Protein AF-A0A961Y220-F1 (afdb_monomer_lite)

Foldseek 3Di:
DA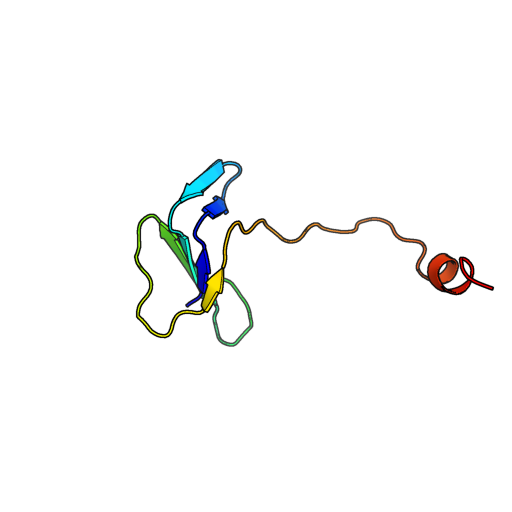WECWEQDPNDIAGTWDWDADPVRDTPDIDGPDDDPPPHHYHYYYYDDDDDPDDDVVVVVVPPD

Structure (mmCIF, N/CA/C/O backbone):
data_AF-A0A961Y220-F1
#
_entry.id   AF-A0A961Y220-F1
#
loop_
_atom_site.group_PDB
_atom_site.id
_atom_site.type_symbol
_atom_site.label_atom_id
_atom_site.label_alt_id
_atom_site.label_comp_id
_atom_site.label_asym_id
_atom_site.label_entity_id
_atom_site.label_seq_id
_atom_site.pdbx_PDB_ins_code
_atom_site.Cartn_x
_atom_site.Cartn_y
_atom_site.Cartn_z
_atom_site.occupancy
_atom_site.B_iso_or_equiv
_atom_site.auth_seq_id
_atom_site.auth_comp_id
_atom_site.auth_asym_id
_atom_site.auth_atom_id
_atom_site.pdbx_PDB_model_num
ATOM 1 N N . MET A 1 1 ? 3.755 0.239 13.704 1.00 87.75 1 MET A N 1
ATOM 2 C CA . MET A 1 1 ? 2.383 0.739 13.553 1.00 87.75 1 MET A CA 1
ATOM 3 C C . MET A 1 1 ? 2.338 2.073 12.819 1.00 87.75 1 MET A C 1
ATOM 5 O O . MET A 1 1 ? 3.025 3.019 13.198 1.00 87.75 1 MET A O 1
ATOM 9 N N . ILE A 1 2 ? 1.530 2.133 11.766 1.00 94.12 2 ILE A N 1
ATOM 10 C CA . ILE A 1 2 ? 1.160 3.334 11.013 1.00 94.12 2 ILE A CA 1
ATOM 11 C C . ILE A 1 2 ? -0.335 3.553 11.243 1.00 94.12 2 ILE A C 1
ATOM 13 O O . ILE A 1 2 ? -1.109 2.609 11.114 1.00 94.12 2 ILE A O 1
ATOM 17 N N . ARG A 1 3 ? -0.749 4.780 11.558 1.00 94.94 3 ARG A N 1
ATOM 18 C CA . ARG A 1 3 ? -2.159 5.181 11.571 1.00 94.94 3 ARG A CA 1
ATOM 19 C C . ARG A 1 3 ? -2.472 5.956 10.304 1.00 94.94 3 ARG A C 1
ATOM 21 O O . ARG A 1 3 ? -1.773 6.910 9.980 1.00 94.94 3 ARG A O 1
ATOM 28 N N . CYS A 1 4 ? -3.556 5.615 9.635 1.00 95.38 4 CYS A N 1
ATOM 29 C CA . CYS A 1 4 ? -4.115 6.370 8.528 1.00 95.38 4 CYS A CA 1
ATOM 30 C C . CYS A 1 4 ? -5.458 6.946 8.975 1.00 95.38 4 CYS A C 1
ATOM 32 O O . CYS A 1 4 ? -6.324 6.199 9.418 1.00 95.38 4 CYS A O 1
ATOM 34 N N . GLN A 1 5 ? -5.660 8.257 8.830 1.00 95.50 5 GLN A N 1
ATOM 35 C CA . GLN A 1 5 ? -6.991 8.848 9.025 1.00 95.50 5 GLN A CA 1
ATOM 36 C C . GLN A 1 5 ? -8.013 8.225 8.069 1.00 95.50 5 GLN A C 1
ATOM 38 O O . GLN A 1 5 ? -9.168 8.049 8.436 1.00 95.50 5 GLN A O 1
ATOM 43 N N . LYS A 1 6 ? -7.569 7.882 6.853 1.00 96.44 6 LYS A N 1
ATOM 44 C CA . LYS A 1 6 ? -8.358 7.180 5.843 1.00 96.44 6 LYS A CA 1
ATOM 45 C C . LYS A 1 6 ? -7.460 6.271 5.010 1.00 96.44 6 LYS A C 1
ATOM 47 O O . LYS A 1 6 ? -6.364 6.693 4.641 1.00 96.44 6 LYS A O 1
ATOM 52 N N . ALA A 1 7 ? -7.901 5.067 4.663 1.00 97.31 7 ALA A N 1
ATOM 53 C CA . ALA A 1 7 ? -7.161 4.192 3.754 1.00 97.31 7 ALA A CA 1
ATOM 54 C C . ALA A 1 7 ? -8.072 3.470 2.755 1.00 97.31 7 ALA A C 1
ATOM 56 O O . ALA A 1 7 ? -9.168 3.049 3.106 1.00 97.31 7 ALA A O 1
ATOM 57 N N . LEU A 1 8 ? -7.612 3.310 1.510 1.00 98.00 8 LEU A N 1
ATOM 58 C CA . LEU A 1 8 ? -8.278 2.461 0.518 1.00 98.00 8 LEU A CA 1
ATOM 59 C C . LEU A 1 8 ? -7.878 0.994 0.742 1.00 98.00 8 LEU A C 1
ATOM 61 O O . LEU A 1 8 ? -6.772 0.593 0.375 1.00 98.00 8 LEU A O 1
ATOM 65 N N . VAL A 1 9 ? -8.777 0.194 1.314 1.00 96.56 9 VAL A N 1
ATOM 66 C CA . VAL A 1 9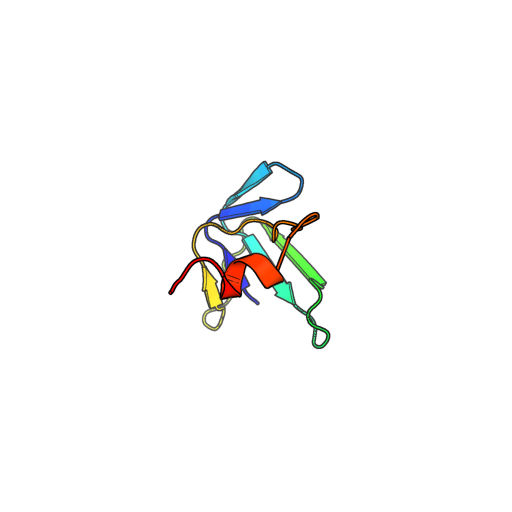 ? -8.571 -1.231 1.614 1.00 96.56 9 VAL A CA 1
ATOM 67 C C . VAL A 1 9 ? -9.675 -2.046 0.948 1.00 96.56 9 VAL A C 1
ATOM 69 O O . VAL A 1 9 ? -10.847 -1.697 1.010 1.00 96.56 9 VAL A O 1
ATOM 72 N N . GLY A 1 10 ? -9.310 -3.112 0.227 1.00 94.50 10 GLY A N 1
ATOM 73 C CA . GLY A 1 10 ? -10.296 -3.974 -0.444 1.00 94.50 10 GLY A CA 1
ATOM 74 C C . GLY A 1 10 ? -11.182 -3.269 -1.486 1.00 94.50 10 GLY A C 1
ATOM 75 O O . GLY A 1 10 ? -12.219 -3.806 -1.857 1.00 94.50 10 GLY A O 1
ATOM 76 N N . GLY A 1 11 ? -10.793 -2.080 -1.962 1.00 96.25 11 GLY A N 1
ATOM 77 C CA . GLY A 1 11 ? -11.581 -1.274 -2.902 1.00 96.25 11 GLY A CA 1
ATOM 78 C C . GLY A 1 11 ? -12.548 -0.276 -2.252 1.00 96.25 11 GLY A C 1
ATOM 79 O O . GLY A 1 11 ? -13.229 0.440 -2.983 1.00 96.25 11 GLY A O 1
ATOM 80 N N . ALA A 1 12 ? -12.578 -0.176 -0.920 1.00 97.00 12 ALA A N 1
ATOM 81 C CA . ALA A 1 12 ? -13.366 0.805 -0.178 1.00 97.00 12 ALA A CA 1
ATOM 82 C C . ALA A 1 12 ? -12.471 1.712 0.679 1.00 97.00 12 ALA A C 1
ATOM 84 O O . ALA A 1 12 ? -11.373 1.327 1.080 1.00 97.00 12 ALA A O 1
ATOM 85 N N . PHE A 1 13 ? -12.927 2.940 0.930 1.00 97.62 13 PHE A N 1
ATOM 86 C CA . PHE A 1 13 ? -12.261 3.824 1.881 1.00 97.62 13 PHE A CA 1
ATOM 87 C C . PHE A 1 13 ? -12.758 3.536 3.292 1.00 97.62 13 PHE A C 1
ATOM 89 O O . PHE A 1 13 ? -13.947 3.681 3.554 1.00 97.62 13 PHE A O 1
ATOM 96 N N . GLU A 1 14 ? -11.822 3.217 4.177 1.00 96.81 14 GLU A N 1
ATOM 97 C CA . GLU A 1 14 ? -12.048 2.992 5.602 1.00 96.81 14 GLU A CA 1
ATOM 98 C C . GLU A 1 14 ? -11.418 4.131 6.409 1.00 96.81 14 GLU A C 1
ATOM 100 O O . GLU A 1 14 ? -10.353 4.639 6.041 1.00 96.81 14 GLU A O 1
ATOM 105 N N . ASP A 1 15 ? -12.072 4.543 7.492 1.00 95.25 15 ASP A N 1
ATOM 106 C CA . ASP A 1 15 ? -11.572 5.561 8.420 1.00 95.25 15 ASP A CA 1
ATOM 107 C C . ASP A 1 15 ? -10.769 4.912 9.566 1.00 95.25 15 ASP A C 1
ATOM 109 O O . ASP A 1 15 ? -11.007 3.762 9.938 1.00 95.25 15 ASP A O 1
ATOM 113 N N . ASP A 1 16 ? -9.811 5.655 10.129 1.00 94.38 16 ASP A N 1
ATOM 114 C CA . ASP A 1 16 ? -9.012 5.249 11.299 1.00 94.38 16 ASP A CA 1
ATOM 115 C C . ASP A 1 16 ? -8.391 3.845 11.182 1.00 94.38 16 ASP A C 1
ATOM 117 O O . ASP A 1 16 ? -8.640 2.941 11.983 1.00 94.38 16 ASP A O 1
ATOM 121 N N . VAL A 1 17 ? -7.551 3.673 10.161 1.00 95.12 17 VAL A N 1
ATOM 122 C CA . VAL A 1 17 ? -6.913 2.393 9.841 1.00 95.12 17 VAL A CA 1
ATOM 123 C C . VAL A 1 17 ? -5.531 2.310 10.475 1.00 95.12 17 VAL A C 1
ATOM 125 O O . VAL A 1 17 ? -4.674 3.163 10.240 1.00 95.12 17 VAL A O 1
ATOM 128 N N . ALA A 1 18 ? -5.290 1.260 11.247 1.00 95.12 18 ALA A N 1
ATOM 129 C CA . ALA A 1 18 ? -3.982 0.905 11.765 1.00 95.12 18 ALA A CA 1
ATOM 130 C C . ALA A 1 18 ? -3.343 -0.188 10.904 1.00 95.12 18 ALA A C 1
ATOM 132 O O . ALA A 1 18 ? -3.978 -1.186 10.574 1.00 95.12 18 ALA A O 1
ATOM 133 N N . ILE A 1 19 ? -2.076 0.002 10.543 1.00 94.62 19 ILE A N 1
ATOM 134 C CA . ILE A 1 19 ? -1.304 -0.934 9.725 1.00 94.62 19 ILE A CA 1
ATOM 135 C C . ILE A 1 19 ? -0.010 -1.269 10.459 1.00 94.62 19 ILE A C 1
ATOM 137 O O . ILE A 1 19 ? 0.784 -0.369 10.762 1.00 94.62 19 ILE A O 1
ATOM 141 N N . ASP A 1 20 ? 0.243 -2.555 10.695 1.00 94.81 20 ASP A N 1
ATOM 142 C CA . ASP A 1 20 ? 1.566 -3.014 11.108 1.00 94.81 20 ASP A CA 1
ATOM 143 C C . ASP A 1 20 ? 2.358 -3.563 9.938 1.00 94.81 20 ASP A C 1
ATOM 145 O O . ASP A 1 20 ? 1.834 -4.173 9.004 1.00 94.81 20 ASP A O 1
ATOM 149 N N . VAL A 1 21 ? 3.658 -3.304 10.014 1.00 95.25 21 VAL A N 1
ATOM 150 C CA . VAL A 1 21 ? 4.640 -3.716 9.027 1.00 95.25 21 VAL A CA 1
ATOM 151 C C . VAL A 1 21 ? 5.703 -4.512 9.762 1.00 95.25 21 VAL A C 1
ATOM 153 O O . VAL A 1 21 ? 6.254 -4.041 10.760 1.00 95.25 21 VAL A O 1
ATOM 156 N N . ASP A 1 22 ? 5.971 -5.719 9.282 1.00 96.31 22 ASP A N 1
ATOM 157 C CA . ASP A 1 22 ? 7.002 -6.576 9.845 1.00 96.31 22 ASP A CA 1
ATOM 158 C C . ASP A 1 22 ? 8.418 -6.087 9.493 1.00 96.31 22 ASP A C 1
ATOM 160 O O . ASP A 1 22 ? 8.627 -5.166 8.698 1.00 96.31 22 ASP A O 1
ATOM 164 N N . ALA A 1 23 ? 9.428 -6.744 10.063 1.00 96.69 23 ALA A N 1
ATOM 165 C CA . ALA A 1 23 ? 10.830 -6.415 9.808 1.00 96.69 23 ALA A CA 1
ATOM 166 C C . ALA A 1 23 ? 11.265 -6.611 8.338 1.00 96.69 23 ALA A C 1
ATOM 168 O O . ALA A 1 23 ? 12.316 -6.110 7.946 1.00 96.69 23 ALA A O 1
ATOM 169 N N . SER A 1 24 ? 10.482 -7.327 7.521 1.00 97.38 24 SER A N 1
ATOM 170 C CA . SER A 1 24 ? 10.730 -7.517 6.086 1.00 97.38 24 SER A CA 1
ATOM 171 C C . SER A 1 24 ? 10.062 -6.454 5.207 1.00 97.38 24 SER A C 1
ATOM 173 O O . SER A 1 24 ? 10.207 -6.490 3.985 1.00 97.38 24 SER A O 1
ATOM 175 N N . GLY A 1 25 ? 9.342 -5.503 5.809 1.00 95.56 25 GLY A N 1
ATOM 176 C CA . GLY A 1 25 ? 8.618 -4.465 5.086 1.00 95.56 25 GLY A CA 1
ATOM 177 C C . GLY A 1 25 ? 7.274 -4.935 4.524 1.00 95.56 25 GLY A C 1
ATOM 178 O O . GLY A 1 25 ? 6.740 -4.290 3.622 1.00 95.56 25 GLY A O 1
ATOM 179 N N . ARG A 1 26 ? 6.721 -6.051 5.016 1.00 96.94 26 ARG A N 1
ATOM 180 C CA . ARG A 1 26 ? 5.393 -6.535 4.617 1.00 96.94 26 ARG A CA 1
ATOM 181 C C . ARG A 1 26 ? 4.333 -6.117 5.619 1.00 96.94 26 ARG A C 1
ATOM 183 O O . ARG A 1 26 ? 4.585 -6.095 6.817 1.00 96.94 26 ARG A O 1
ATOM 190 N N . ILE A 1 27 ? 3.132 -5.841 5.117 1.00 96.25 27 ILE A N 1
ATOM 191 C CA . ILE A 1 27 ? 1.960 -5.614 5.965 1.00 96.25 27 ILE A CA 1
ATOM 192 C C . ILE A 1 27 ? 1.648 -6.915 6.713 1.00 96.25 27 ILE A C 1
ATOM 194 O O . ILE A 1 27 ? 1.361 -7.931 6.078 1.00 96.25 27 ILE A O 1
ATOM 198 N N . SER A 1 28 ? 1.715 -6.879 8.043 1.00 97.12 28 SER A N 1
ATOM 199 C CA . SER A 1 28 ? 1.432 -8.024 8.918 1.00 97.12 28 SER A CA 1
ATOM 200 C C . SER A 1 28 ? 0.021 -7.992 9.506 1.00 97.12 28 SER A C 1
ATOM 202 O O . SER A 1 28 ? -0.528 -9.047 9.813 1.00 97.12 28 SER A O 1
ATOM 204 N N . SER A 1 29 ? -0.579 -6.808 9.648 1.00 95.38 29 SER A N 1
ATOM 205 C CA . SER A 1 29 ? -1.964 -6.632 10.096 1.00 95.38 29 SER A CA 1
ATOM 206 C C . SER A 1 29 ? -2.565 -5.341 9.535 1.00 95.38 29 SER A C 1
ATOM 208 O O . SER A 1 29 ? -1.850 -4.389 9.206 1.00 95.38 29 SER A O 1
ATOM 210 N N . ILE A 1 30 ? -3.894 -5.332 9.421 1.00 95.12 30 ILE A N 1
ATOM 211 C CA . ILE A 1 30 ? -4.706 -4.146 9.146 1.00 95.12 30 ILE A CA 1
ATOM 212 C C . ILE A 1 30 ? -5.888 -4.190 10.115 1.00 95.12 30 ILE A C 1
ATOM 214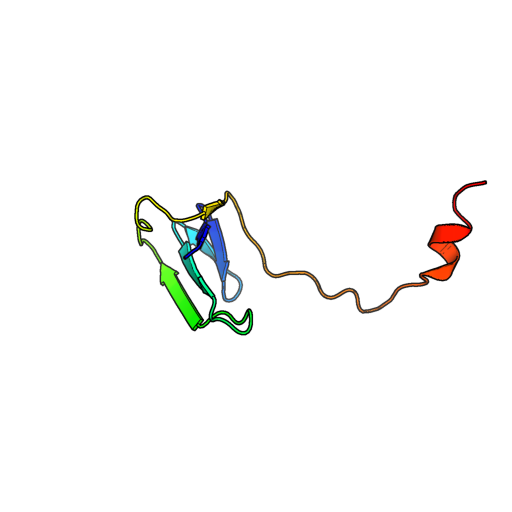 O O . ILE A 1 30 ? -6.627 -5.174 10.127 1.00 95.12 30 ILE A O 1
ATOM 218 N N . GLU A 1 31 ? -6.066 -3.141 10.910 1.00 94.38 31 GLU A N 1
ATOM 219 C CA . GLU A 1 31 ? -7.179 -2.990 11.850 1.00 94.38 31 GLU A CA 1
ATOM 220 C C . GLU A 1 31 ? -7.936 -1.688 11.568 1.00 94.38 31 GLU A C 1
ATOM 222 O O . GLU A 1 31 ? -7.329 -0.667 11.247 1.00 94.38 31 GLU A O 1
ATOM 227 N N . PHE A 1 32 ? -9.263 -1.718 11.691 1.00 93.94 32 PHE A N 1
ATOM 228 C CA . PHE A 1 32 ? -10.145 -0.583 11.401 1.00 93.94 32 PHE A CA 1
ATOM 229 C C . PHE A 1 32 ? -10.728 -0.001 12.688 1.00 93.94 32 PHE A C 1
ATOM 231 O O . PHE A 1 32 ? -11.043 -0.750 13.613 1.00 93.94 32 PHE A O 1
ATOM 238 N N . GLY A 1 33 ? -10.914 1.320 12.741 1.00 84.19 33 GLY A N 1
ATOM 239 C CA . GLY A 1 33 ? -11.465 2.004 13.915 1.00 84.19 33 GLY A CA 1
ATOM 240 C C . GLY A 1 33 ? -10.541 1.985 15.139 1.00 84.19 33 GLY A C 1
ATOM 241 O O . GLY A 1 33 ? -10.986 2.280 16.249 1.00 84.19 33 GLY A O 1
ATOM 242 N N . THR A 1 34 ? -9.263 1.642 14.954 1.00 78.62 34 THR A N 1
ATOM 243 C CA . THR A 1 34 ? -8.275 1.572 16.033 1.00 78.62 34 THR A CA 1
ATOM 244 C C . THR A 1 34 ? -7.508 2.886 16.109 1.00 78.62 34 THR A C 1
ATOM 246 O O . THR A 1 34 ? -6.799 3.289 15.184 1.00 78.62 34 THR A O 1
ATOM 249 N N . SER A 1 35 ? -7.568 3.540 17.268 1.00 68.56 35 SER A N 1
ATOM 250 C CA . SER A 1 35 ? -6.605 4.582 17.607 1.00 68.56 35 SER A CA 1
ATOM 251 C C . SER A 1 35 ? -5.249 3.930 17.864 1.00 68.56 35 SER A C 1
ATOM 253 O O . SER A 1 35 ? -5.060 3.261 18.882 1.00 68.56 35 SER A O 1
ATOM 255 N N . ALA A 1 36 ? -4.307 4.106 16.941 1.00 69.31 36 ALA A N 1
ATOM 256 C CA . ALA A 1 36 ? -2.935 3.670 17.159 1.00 69.31 36 ALA A CA 1
ATOM 257 C C . ALA A 1 36 ? -2.341 4.341 18.414 1.00 69.31 36 ALA A C 1
ATOM 259 O O . ALA A 1 36 ? -2.682 5.483 18.734 1.00 69.31 36 ALA A O 1
ATOM 260 N N . GLY A 1 37 ? -1.461 3.627 19.123 1.00 71.25 37 GLY A N 1
ATOM 261 C CA . GLY A 1 37 ? -0.772 4.153 20.306 1.00 71.25 37 GLY A CA 1
ATOM 262 C C . GLY A 1 37 ? 0.039 5.422 20.006 1.00 71.25 37 GLY A C 1
ATOM 263 O O . GLY A 1 37 ? 0.347 5.709 18.851 1.00 71.25 37 GLY A O 1
ATOM 264 N N . GLY A 1 38 ? 0.399 6.176 21.051 1.00 74.38 38 GLY A N 1
ATOM 265 C CA . GLY A 1 38 ? 0.982 7.525 20.937 1.00 74.38 38 GLY A CA 1
ATOM 266 C C . GLY A 1 38 ? 2.249 7.649 20.078 1.00 74.38 38 GLY A C 1
ATOM 267 O O . GLY A 1 38 ? 2.516 8.727 19.557 1.00 74.38 38 GLY A O 1
ATOM 268 N N . ASP A 1 39 ? 2.974 6.550 19.866 1.00 84.75 39 ASP A N 1
ATOM 269 C CA . ASP A 1 39 ? 4.216 6.520 19.084 1.00 84.75 39 ASP A CA 1
ATOM 270 C C . ASP A 1 39 ? 3.996 6.179 17.595 1.00 84.75 39 ASP A C 1
ATOM 272 O O . ASP A 1 39 ? 4.953 6.055 16.827 1.00 84.75 39 ASP A O 1
ATOM 276 N N . ALA A 1 40 ? 2.748 5.985 17.157 1.00 88.06 40 ALA A N 1
ATOM 277 C CA . ALA A 1 40 ? 2.450 5.606 15.782 1.00 88.06 40 ALA A CA 1
ATOM 278 C C . ALA A 1 40 ? 2.623 6.774 14.800 1.00 88.06 40 ALA A C 1
ATOM 280 O O . ALA A 1 40 ? 2.116 7.882 14.999 1.00 88.06 40 ALA A O 1
ATOM 281 N N . LEU A 1 41 ? 3.259 6.491 13.660 1.00 91.88 41 LEU A N 1
ATOM 282 C CA . LEU A 1 41 ? 3.312 7.427 12.540 1.00 91.88 41 LEU A CA 1
ATOM 283 C C . LEU A 1 41 ? 1.893 7.669 12.015 1.00 91.88 41 LEU A C 1
ATOM 285 O O . LEU A 1 41 ? 1.264 6.746 11.501 1.00 91.88 41 LEU A O 1
ATOM 289 N N . THR A 1 42 ? 1.402 8.905 12.114 1.00 93.00 42 THR A N 1
ATOM 290 C CA . THR A 1 42 ? 0.068 9.272 11.622 1.00 93.00 42 THR A CA 1
ATOM 291 C C . THR A 1 42 ? 0.146 9.886 10.227 1.00 93.00 42 THR A C 1
ATOM 293 O O . THR A 1 42 ? 0.858 10.861 9.998 1.00 93.00 42 THR A O 1
ATOM 296 N N . LEU A 1 43 ? -0.631 9.327 9.306 1.00 95.38 43 LEU A N 1
ATOM 297 C CA . LEU A 1 43 ? -0.817 9.765 7.930 1.00 95.38 43 LEU A CA 1
ATOM 298 C C . LEU A 1 43 ? -2.276 10.182 7.703 1.00 95.38 43 LEU A C 1
ATOM 300 O O . LEU A 1 43 ? -3.179 9.772 8.434 1.00 95.38 43 LEU A O 1
ATOM 304 N N . GLY A 1 44 ? -2.504 10.990 6.668 1.00 96.25 44 GLY A N 1
ATOM 305 C CA . GLY A 1 44 ? -3.843 11.387 6.231 1.00 96.25 44 GLY A CA 1
ATOM 306 C C . GLY A 1 44 ? -4.547 10.272 5.454 1.00 96.25 44 GLY A C 1
ATOM 307 O O . GLY A 1 44 ? -4.777 9.179 5.969 1.00 96.25 44 GLY A O 1
ATOM 308 N N . THR A 1 45 ? -4.886 10.552 4.195 1.00 97.38 45 THR A N 1
ATOM 309 C CA . THR A 1 45 ? -5.439 9.545 3.278 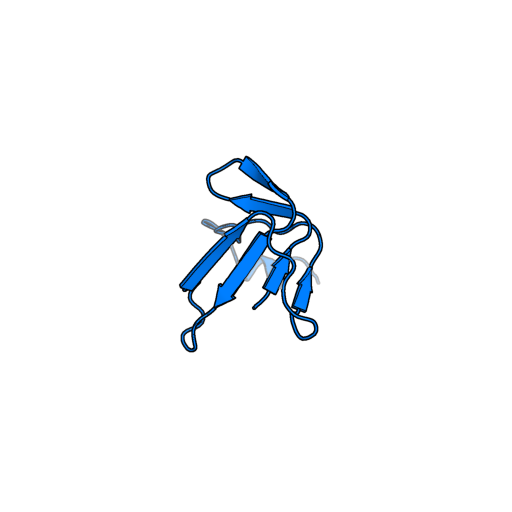1.00 97.38 45 THR A CA 1
ATOM 310 C C . THR A 1 45 ? -4.323 8.738 2.622 1.00 97.38 45 THR A C 1
ATOM 312 O O . THR A 1 45 ? -3.426 9.307 2.002 1.00 97.38 45 THR A O 1
ATOM 315 N N . VAL A 1 46 ? -4.400 7.415 2.732 1.00 97.56 46 VAL A N 1
ATOM 316 C CA . VAL A 1 46 ? -3.433 6.468 2.172 1.00 97.56 46 VAL A CA 1
ATOM 317 C C . VAL A 1 46 ? -4.115 5.575 1.136 1.00 97.56 46 VAL A C 1
ATOM 319 O O . VAL A 1 46 ? -5.253 5.146 1.304 1.00 97.56 46 VAL A O 1
ATOM 322 N N . VAL A 1 47 ? -3.418 5.286 0.041 1.00 98.00 47 VAL A N 1
ATOM 323 C CA . VAL A 1 47 ? -3.875 4.354 -0.999 1.00 98.00 47 VAL A CA 1
ATOM 324 C C . VAL A 1 47 ? -2.762 3.355 -1.319 1.00 98.00 47 VAL A C 1
ATOM 326 O O . VAL A 1 47 ? -1.592 3.666 -1.072 1.00 98.00 47 VAL A O 1
ATOM 329 N N . PRO A 1 48 ? -3.082 2.171 -1.874 1.00 97.12 48 PRO A N 1
ATOM 330 C CA . PRO A 1 48 ? -2.068 1.253 -2.366 1.00 97.12 48 PRO A CA 1
ATOM 331 C C . PRO A 1 48 ? -1.144 1.937 -3.375 1.00 97.12 48 PRO A C 1
ATOM 333 O O . PRO A 1 48 ? -1.586 2.738 -4.201 1.00 97.12 48 PRO A O 1
ATOM 336 N N . GLY A 1 49 ? 0.142 1.593 -3.329 1.00 96.31 49 GLY A N 1
ATOM 337 C CA . GLY A 1 49 ? 1.094 2.049 -4.334 1.00 96.31 49 GLY A CA 1
ATOM 338 C C . GLY A 1 49 ? 0.663 1.591 -5.728 1.00 96.31 49 GLY A C 1
ATOM 339 O O . GLY A 1 49 ? 0.351 0.419 -5.939 1.00 96.31 49 GLY A O 1
ATOM 340 N N . PHE A 1 50 ? 0.648 2.513 -6.687 1.00 96.69 50 PHE A N 1
ATOM 341 C CA . PHE A 1 50 ? 0.297 2.183 -8.063 1.00 96.69 50 PHE A CA 1
ATOM 342 C C . PHE A 1 50 ? 1.436 1.441 -8.761 1.00 96.69 50 PHE A C 1
ATOM 344 O O . PHE A 1 50 ? 2.604 1.826 -8.668 1.00 96.69 50 PHE A O 1
ATOM 351 N N . VAL A 1 51 ? 1.084 0.405 -9.520 1.00 97.00 51 VAL A N 1
ATOM 352 C CA . VAL A 1 51 ? 2.041 -0.308 -10.367 1.00 97.00 51 VAL A CA 1
ATOM 353 C C . VAL A 1 51 ? 2.252 0.486 -11.651 1.00 97.00 51 VAL A C 1
ATOM 355 O O . VAL A 1 51 ? 1.322 0.700 -12.426 1.00 97.00 51 VAL A O 1
ATOM 358 N N . ASN A 1 52 ? 3.494 0.891 -11.903 1.00 95.94 52 ASN A N 1
ATOM 359 C CA . ASN A 1 52 ? 3.889 1.426 -13.198 1.00 95.94 52 ASN A CA 1
ATOM 360 C C . ASN A 1 52 ? 4.249 0.261 -14.133 1.00 95.94 52 ASN A C 1
ATOM 362 O O . ASN A 1 52 ? 5.336 -0.304 -14.035 1.00 95.94 52 ASN A O 1
ATOM 366 N N . THR A 1 53 ? 3.326 -0.115 -15.019 1.00 96.31 53 THR A N 1
ATOM 367 C CA . THR A 1 53 ? 3.487 -1.264 -15.931 1.00 96.31 53 THR A CA 1
ATOM 368 C C . THR A 1 53 ? 4.221 -0.924 -17.223 1.00 96.31 53 THR A C 1
ATOM 370 O O . THR A 1 53 ? 4.569 -1.819 -17.991 1.00 96.31 53 THR A O 1
ATOM 373 N N . HIS A 1 54 ? 4.453 0.359 -17.492 1.00 96.06 54 HIS A N 1
ATOM 374 C CA . HIS A 1 54 ? 5.034 0.798 -18.745 1.00 96.06 54 HIS A CA 1
ATOM 375 C C . HIS A 1 54 ? 5.740 2.141 -18.569 1.00 96.06 54 HIS A C 1
ATOM 377 O O . HIS A 1 54 ? 5.114 3.167 -18.305 1.00 96.06 54 HIS A O 1
ATOM 383 N N . SER A 1 55 ? 7.058 2.152 -18.768 1.00 92.94 55 SER A N 1
ATOM 384 C CA . SER A 1 55 ? 7.833 3.388 -18.752 1.00 92.94 55 SER A CA 1
ATOM 385 C C . SER A 1 55 ? 8.981 3.354 -19.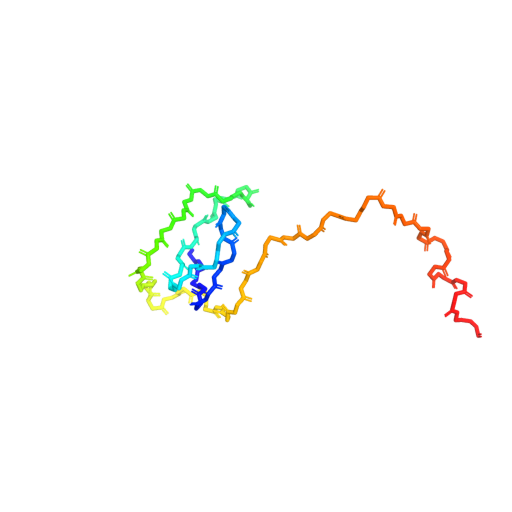753 1.00 92.94 55 SER A C 1
ATOM 387 O O . SER A 1 55 ? 9.624 2.329 -19.971 1.00 92.94 55 SER A O 1
ATOM 389 N N . HIS A 1 56 ? 9.271 4.515 -20.333 1.00 92.12 56 HIS A N 1
ATOM 390 C CA . HIS A 1 56 ? 10.477 4.754 -21.117 1.00 92.12 56 HIS A CA 1
ATOM 391 C C . HIS A 1 56 ? 11.423 5.621 -20.295 1.00 92.12 56 HIS A C 1
ATOM 393 O O . HIS A 1 56 ? 11.477 6.839 -20.463 1.00 92.12 56 HIS A O 1
ATOM 399 N N . LEU A 1 57 ? 12.146 4.994 -19.365 1.00 87.44 57 LEU A N 1
ATOM 400 C CA . LEU A 1 57 ? 12.995 5.714 -18.413 1.00 87.44 57 LEU A CA 1
ATOM 401 C C . LEU A 1 57 ? 14.033 6.611 -19.112 1.00 87.44 57 LEU A C 1
ATOM 403 O O . LEU A 1 57 ? 14.293 7.717 -18.648 1.00 87.44 57 LEU A O 1
ATOM 407 N N . PHE A 1 58 ? 14.561 6.187 -20.263 1.00 82.69 58 PHE A N 1
ATOM 408 C CA . PHE A 1 58 ? 15.545 6.947 -21.041 1.00 82.69 58 PHE A CA 1
ATOM 409 C C . PHE A 1 58 ? 15.011 8.294 -21.562 1.00 82.69 58 PHE A C 1
ATOM 411 O O . PHE A 1 58 ? 15.754 9.271 -21.602 1.00 82.69 58 PHE A O 1
ATOM 418 N N . HIS A 1 59 ? 13.712 8.408 -21.865 1.00 83.50 59 HIS A N 1
ATOM 419 C CA . HIS A 1 59 ? 13.107 9.688 -22.248 1.00 83.50 59 HIS A CA 1
ATOM 420 C C . HIS A 1 59 ? 13.109 10.709 -21.102 1.00 83.50 59 HIS A C 1
ATOM 422 O O . HIS A 1 59 ? 13.010 11.907 -21.361 1.00 83.50 59 HIS A O 1
ATOM 428 N N . ARG A 1 60 ? 13.244 10.278 -19.837 1.00 86.19 60 ARG A N 1
ATOM 429 C CA . ARG A 1 60 ? 13.343 11.204 -18.700 1.00 86.19 60 ARG A CA 1
ATOM 430 C C . ARG A 1 60 ? 14.620 12.038 -18.759 1.00 86.19 60 ARG A C 1
ATOM 432 O O . ARG A 1 60 ? 14.562 13.212 -18.426 1.00 86.19 60 ARG A O 1
ATOM 439 N N . ALA A 1 61 ? 15.731 11.456 -19.210 1.00 79.69 61 ALA A N 1
ATOM 440 C CA . ALA A 1 61 ? 16.984 12.185 -19.398 1.00 79.69 61 ALA A CA 1
ATOM 441 C C . ALA A 1 61 ? 16.945 13.123 -20.621 1.00 79.69 61 ALA A C 1
ATOM 443 O O . ALA A 1 61 ? 17.693 14.089 -20.665 1.00 79.69 61 ALA A O 1
ATOM 444 N N . LEU A 1 62 ? 16.066 12.854 -21.598 1.00 81.00 62 LEU A N 1
ATOM 445 C CA . LEU A 1 62 ? 15.961 13.615 -22.852 1.00 81.00 62 LEU A CA 1
ATOM 446 C C . LEU A 1 62 ? 14.911 14.742 -22.813 1.00 81.00 62 LEU A C 1
ATOM 448 O O . LEU A 1 62 ? 14.924 15.615 -23.673 1.00 81.00 62 LEU A O 1
ATOM 452 N N . ARG A 1 63 ? 14.000 14.756 -21.828 1.00 72.19 63 ARG A N 1
ATOM 453 C CA . ARG A 1 63 ? 12.980 15.810 -21.642 1.00 72.19 63 ARG A CA 1
ATOM 454 C C . ARG A 1 63 ? 13.497 17.013 -20.838 1.00 72.19 63 ARG A C 1
ATOM 456 O O . ARG A 1 63 ? 12.810 17.499 -19.943 1.00 72.19 63 ARG A O 1
ATOM 463 N N . GLY A 1 64 ? 14.710 17.468 -21.135 1.00 58.72 64 GLY A N 1
ATOM 464 C CA . GLY A 1 64 ? 15.342 18.571 -20.412 1.00 58.72 64 GLY A CA 1
ATOM 465 C C . GLY A 1 64 ? 16.805 18.769 -20.784 1.00 58.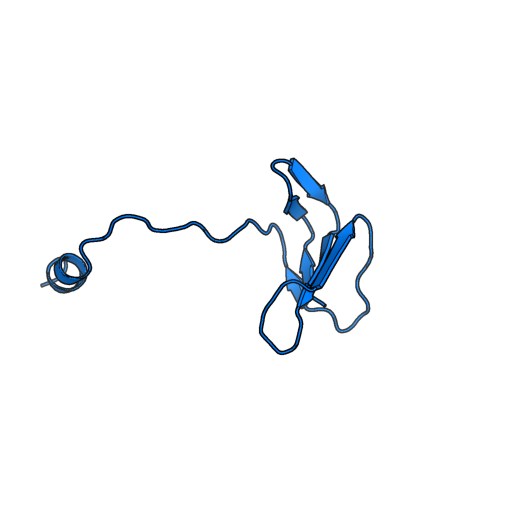72 64 GLY A C 1
ATOM 466 O O . GLY A 1 64 ? 17.683 18.511 -19.965 1.00 58.72 64 GLY A O 1
ATOM 467 N N . SER A 1 65 ? 17.027 19.226 -22.015 1.00 50.53 65 SER A N 1
ATOM 468 C CA . SER A 1 65 ? 18.061 20.215 -22.337 1.00 50.53 65 SER A CA 1
ATOM 469 C C . SER A 1 65 ? 17.367 21.543 -22.594 1.00 50.53 65 SER A C 1
ATOM 471 O O . SER A 1 65 ? 16.369 21.486 -23.353 1.00 50.53 65 SER A O 1
#

Radius of gyration: 16.49 Å; chains: 1; bounding box: 31×28×44 Å

pLDDT: mean 90.6, std 9.97, range [50.53, 98.0]

Secondary structure (DSSP, 8-state):
-EEEEEEEETTEEEEEEEEEE-TTS-EEEEEES----TTSEEEEEE-PPPP-----HHHHHHS--

Sequence (65 aa):
MIRCQKALVGGAFEDDVAIDVDASGRISSIEFGTSAGGDALTLGTVVPGFVNTHSHLFHRALRGS